Protein AF-A0A7X7MPK1-F1 (afdb_monomer)

Nearest PDB structures (foldseek):
  6wtw-assembly1_A  TM=7.685E-01  e=2.100E+00  Lactobacillus acidophilus

Structure (mmCIF, N/CA/C/O backbone):
data_AF-A0A7X7MPK1-F1
#
_entry.id   AF-A0A7X7MPK1-F1
#
loop_
_atom_site.group_PDB
_atom_site.id
_atom_site.type_symbol
_atom_site.label_atom_id
_atom_site.label_alt_id
_atom_site.label_comp_id
_atom_site.label_asym_id
_atom_site.label_entity_id
_atom_site.label_seq_id
_atom_site.pdbx_PDB_ins_code
_atom_site.Cartn_x
_atom_site.Cartn_y
_atom_site.Cartn_z
_atom_site.occupancy
_atom_site.B_iso_or_equiv
_atom_site.auth_seq_id
_atom_site.auth_comp_id
_atom_site.auth_asym_id
_atom_site.auth_atom_id
_atom_site.pdbx_PDB_model_num
ATOM 1 N N . LYS A 1 1 ? 20.935 12.040 -6.702 1.00 62.59 1 LYS A N 1
ATOM 2 C CA . LYS A 1 1 ? 21.725 11.253 -5.723 1.00 62.59 1 LYS A CA 1
ATOM 3 C C . LYS A 1 1 ? 21.305 9.782 -5.686 1.00 62.59 1 LYS A C 1
ATOM 5 O O . LYS A 1 1 ? 22.019 9.014 -6.298 1.00 62.59 1 LYS A O 1
ATOM 10 N N . VAL A 1 2 ? 20.172 9.365 -5.092 1.00 73.19 2 VAL A N 1
ATOM 11 C CA . VAL A 1 2 ? 19.813 7.919 -5.059 1.00 73.19 2 VAL A CA 1
ATOM 12 C C . VAL A 1 2 ? 19.487 7.347 -6.450 1.00 73.19 2 VAL A C 1
ATOM 14 O O . VAL A 1 2 ? 20.058 6.327 -6.801 1.00 73.19 2 VAL A O 1
ATOM 17 N N . ALA A 1 3 ? 18.676 8.027 -7.279 1.00 66.00 3 ALA A N 1
ATOM 18 C CA . ALA A 1 3 ? 18.373 7.585 -8.660 1.00 66.00 3 ALA A CA 1
ATOM 19 C C . ALA A 1 3 ? 19.627 7.409 -9.526 1.00 66.00 3 ALA A C 1
ATOM 21 O O . ALA A 1 3 ? 19.755 6.431 -10.253 1.00 66.00 3 ALA A O 1
ATOM 22 N N . GLU A 1 4 ? 20.561 8.356 -9.420 1.00 68.12 4 GLU A N 1
ATOM 23 C CA . GLU A 1 4 ? 21.821 8.343 -10.170 1.00 68.12 4 GLU A CA 1
ATOM 24 C C . GLU A 1 4 ? 22.735 7.191 -9.739 1.00 68.12 4 GLU A C 1
ATOM 26 O O . GLU A 1 4 ? 23.456 6.654 -10.569 1.00 68.12 4 GLU A O 1
ATOM 31 N N . GLN A 1 5 ? 22.681 6.774 -8.467 1.00 75.00 5 GLN A N 1
ATOM 32 C CA . GLN A 1 5 ? 23.461 5.639 -7.960 1.00 75.00 5 GLN A CA 1
ATOM 33 C C . GLN A 1 5 ? 22.945 4.280 -8.443 1.00 75.00 5 GLN A C 1
ATOM 35 O O . GLN A 1 5 ? 23.718 3.330 -8.506 1.00 75.00 5 GLN A O 1
ATOM 40 N N . ILE A 1 6 ? 21.658 4.180 -8.781 1.00 79.75 6 ILE A N 1
ATOM 41 C CA . ILE A 1 6 ? 21.026 2.936 -9.251 1.00 79.75 6 ILE A CA 1
ATOM 42 C C . ILE A 1 6 ? 20.820 2.906 -10.772 1.00 79.75 6 ILE A C 1
ATOM 44 O O . IL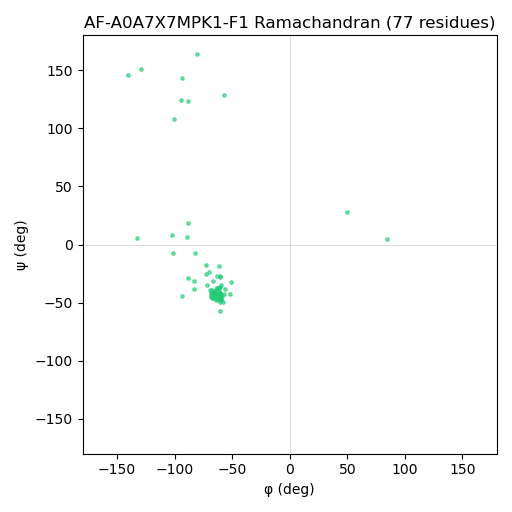E A 1 6 ? 20.155 2.002 -11.268 1.00 79.75 6 ILE A O 1
ATOM 48 N N . HIS A 1 7 ? 21.368 3.886 -11.506 1.00 72.62 7 HIS A N 1
ATOM 49 C CA . HIS A 1 7 ? 21.206 4.039 -12.960 1.00 72.62 7 HIS A CA 1
ATOM 50 C C . HIS A 1 7 ? 19.743 3.958 -13.440 1.00 72.62 7 HIS A C 1
ATOM 52 O O . HIS A 1 7 ? 19.475 3.560 -14.572 1.00 72.62 7 HIS A O 1
ATOM 58 N N . ALA A 1 8 ? 18.786 4.336 -12.586 1.00 72.94 8 ALA A N 1
ATOM 59 C CA . ALA A 1 8 ? 17.367 4.276 -12.913 1.00 72.94 8 ALA A CA 1
ATOM 60 C C . ALA A 1 8 ? 16.886 5.623 -13.477 1.00 72.94 8 ALA A C 1
ATOM 62 O O . ALA A 1 8 ? 17.308 6.677 -12.985 1.00 72.94 8 ALA A O 1
ATOM 63 N N . PRO A 1 9 ? 15.964 5.625 -14.458 1.00 79.94 9 PRO A N 1
ATOM 64 C CA . PRO A 1 9 ? 15.350 6.856 -14.930 1.00 79.94 9 PRO A CA 1
ATOM 65 C C . PRO A 1 9 ? 14.672 7.593 -13.766 1.00 79.94 9 PRO A C 1
ATOM 67 O O . PRO A 1 9 ? 13.870 7.020 -13.025 1.00 79.94 9 PRO A O 1
ATOM 70 N N . MET A 1 10 ? 14.988 8.882 -13.598 1.00 81.56 10 MET A N 1
ATOM 71 C CA . MET A 1 10 ? 14.479 9.708 -12.492 1.00 81.56 10 MET A CA 1
ATOM 72 C C . MET A 1 10 ? 12.941 9.670 -12.356 1.00 81.56 10 MET A C 1
ATOM 74 O O . MET A 1 10 ? 12.466 9.512 -11.227 1.00 81.56 10 MET A O 1
ATOM 78 N N . PRO A 1 11 ? 12.146 9.732 -13.449 1.00 83.62 11 PRO A N 1
ATOM 79 C CA . PRO A 1 11 ? 10.689 9.624 -13.359 1.00 83.62 11 PRO A CA 1
ATOM 80 C C . PRO A 1 11 ? 10.230 8.289 -12.765 1.00 83.62 11 PRO A C 1
ATOM 82 O O . PRO A 1 11 ? 9.355 8.272 -11.905 1.00 83.62 11 PRO A O 1
ATOM 85 N N . LEU A 1 12 ? 10.865 7.180 -13.154 1.00 85.50 12 LEU A N 1
ATOM 86 C CA . LEU A 1 12 ? 10.530 5.842 -12.665 1.00 85.50 12 LEU A CA 1
ATOM 87 C C . LEU A 1 12 ? 10.699 5.752 -11.143 1.00 85.50 12 LEU A C 1
ATOM 89 O O . LEU A 1 12 ? 9.811 5.267 -10.442 1.00 85.50 12 LEU A O 1
ATOM 93 N N . MET A 1 13 ? 11.806 6.283 -10.615 1.00 85.12 13 MET A N 1
ATOM 94 C CA . MET A 1 13 ? 12.053 6.292 -9.172 1.00 85.12 13 MET A CA 1
ATOM 95 C C . MET A 1 13 ? 11.088 7.225 -8.428 1.00 85.12 13 MET A C 1
ATOM 97 O O . MET A 1 13 ? 10.584 6.862 -7.365 1.00 85.12 13 MET A O 1
ATOM 101 N N . MET A 1 14 ? 10.807 8.414 -8.971 1.00 88.75 14 MET A N 1
ATOM 102 C CA . MET A 1 14 ? 9.886 9.368 -8.345 1.00 88.75 14 MET A CA 1
ATOM 103 C C . MET A 1 14 ? 8.457 8.824 -8.278 1.00 88.75 14 MET A C 1
ATOM 105 O O . MET A 1 14 ? 7.839 8.868 -7.213 1.00 88.75 14 MET A O 1
ATOM 109 N N . TYR A 1 15 ? 7.942 8.280 -9.381 1.00 88.75 15 TYR A N 1
ATOM 110 C CA . TYR A 1 15 ? 6.594 7.719 -9.412 1.00 88.75 15 TYR A CA 1
ATOM 111 C C . TYR A 1 15 ? 6.499 6.400 -8.639 1.00 88.75 15 TYR A C 1
ATOM 113 O O . TYR A 1 15 ? 5.504 6.182 -7.952 1.00 88.75 15 TYR A O 1
ATOM 121 N N . GLY A 1 16 ? 7.540 5.562 -8.652 1.00 89.19 16 GLY A N 1
ATOM 122 C CA . GLY A 1 16 ? 7.604 4.371 -7.801 1.00 89.19 16 GLY A CA 1
ATOM 123 C C . GLY A 1 16 ? 7.546 4.715 -6.308 1.00 89.19 16 GLY A C 1
ATOM 124 O O . GLY A 1 16 ? 6.773 4.114 -5.559 1.00 89.19 16 GLY A O 1
ATOM 125 N N . LEU A 1 17 ? 8.293 5.739 -5.880 1.00 90.12 17 LEU A N 1
ATOM 126 C CA . LEU A 1 17 ? 8.241 6.237 -4.504 1.00 90.12 17 LEU A CA 1
ATOM 127 C C . LEU A 1 17 ? 6.864 6.817 -4.163 1.00 90.12 17 LEU A C 1
ATOM 129 O O . LEU A 1 17 ? 6.340 6.538 -3.087 1.00 90.12 17 LEU A O 1
ATOM 133 N N . LEU A 1 18 ? 6.269 7.592 -5.075 1.00 92.12 18 LEU A N 1
ATOM 134 C CA . LEU A 1 18 ? 4.935 8.168 -4.899 1.00 92.12 18 LEU A CA 1
ATOM 135 C C . LEU A 1 18 ? 3.875 7.077 -4.698 1.00 92.12 18 LEU A C 1
ATOM 137 O O . LEU A 1 18 ? 3.090 7.152 -3.755 1.00 92.12 18 LEU A O 1
ATOM 141 N N . ILE A 1 19 ? 3.879 6.043 -5.544 1.00 92.19 19 ILE A N 1
ATOM 142 C CA . ILE A 1 19 ? 2.963 4.898 -5.439 1.00 92.19 19 ILE A CA 1
ATOM 143 C C . ILE A 1 19 ? 3.123 4.220 -4.078 1.00 92.19 19 ILE A C 1
ATOM 145 O O . ILE A 1 19 ? 2.130 4.007 -3.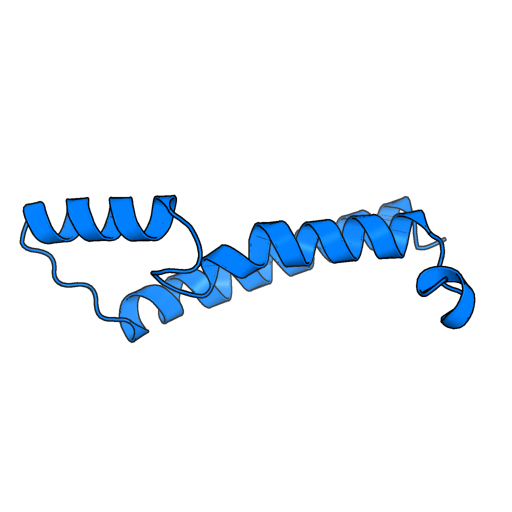382 1.00 92.19 19 ILE A O 1
ATOM 149 N N . GLY A 1 20 ? 4.360 3.925 -3.667 1.00 90.69 20 GLY A N 1
ATOM 150 C CA . GLY A 1 20 ? 4.632 3.304 -2.371 1.00 90.69 20 GLY A CA 1
ATOM 151 C C . GLY A 1 20 ? 4.175 4.165 -1.190 1.00 90.69 20 GLY A C 1
ATOM 152 O O . GLY A 1 20 ? 3.502 3.666 -0.287 1.00 90.69 20 GLY A O 1
ATOM 153 N N . ALA A 1 21 ? 4.483 5.463 -1.214 1.00 90.81 21 ALA A N 1
ATOM 154 C CA . ALA A 1 21 ? 4.145 6.395 -0.142 1.00 90.81 21 ALA A CA 1
ATOM 155 C C . ALA A 1 21 ? 2.631 6.634 -0.017 1.00 90.81 21 ALA A C 1
ATOM 157 O O . ALA A 1 21 ? 2.113 6.711 1.096 1.00 90.81 21 ALA A O 1
ATOM 158 N N . CYS A 1 22 ? 1.912 6.730 -1.138 1.00 90.56 22 CYS A N 1
ATOM 159 C CA . CYS A 1 22 ? 0.479 7.021 -1.137 1.00 90.56 22 CYS A CA 1
ATOM 160 C C . CYS A 1 22 ? -0.388 5.776 -0.915 1.00 90.56 22 CYS A C 1
ATOM 162 O O . CYS A 1 22 ? -1.401 5.859 -0.222 1.00 90.56 22 CYS A O 1
ATOM 164 N N . LEU A 1 23 ? -0.022 4.626 -1.489 1.00 90.25 23 LEU A N 1
ATOM 165 C CA . LEU A 1 23 ? -0.830 3.406 -1.376 1.00 90.25 23 LEU A CA 1
ATOM 166 C C . LEU A 1 23 ? -0.479 2.581 -0.135 1.00 90.25 23 LEU A C 1
ATOM 168 O O . LEU A 1 23 ? -1.359 1.924 0.423 1.00 90.25 23 LEU A O 1
ATOM 172 N N . GLY A 1 24 ? 0.768 2.644 0.343 1.00 87.50 24 GLY A N 1
ATOM 173 C CA . GLY A 1 24 ? 1.239 1.848 1.481 1.00 87.50 24 GLY A CA 1
ATOM 174 C C . GLY A 1 24 ? 0.488 2.112 2.792 1.00 87.50 24 GLY A C 1
ATOM 175 O O . GLY A 1 24 ? 0.343 1.202 3.610 1.00 87.50 24 GLY A O 1
ATOM 176 N N . GLY A 1 25 ? -0.072 3.313 2.974 1.00 86.25 25 GLY A N 1
ATOM 177 C CA . GLY A 1 25 ? -0.869 3.672 4.156 1.00 86.25 25 GLY A CA 1
ATOM 178 C C . GLY A 1 25 ? -2.137 2.826 4.349 1.00 86.25 25 GLY A C 1
ATOM 179 O O . GLY A 1 25 ? -2.654 2.737 5.462 1.00 86.25 25 GLY A O 1
ATOM 180 N N . ASN A 1 26 ? -2.618 2.143 3.305 1.00 87.81 26 ASN A N 1
ATOM 181 C CA . ASN A 1 26 ? -3.828 1.316 3.361 1.00 87.81 26 ASN A CA 1
ATOM 182 C C . ASN A 1 26 ? -3.607 -0.093 3.932 1.00 87.81 26 ASN A C 1
ATOM 184 O O . ASN A 1 26 ? -4.575 -0.804 4.196 1.00 87.81 26 ASN A O 1
ATOM 188 N N . LEU A 1 27 ? -2.357 -0.498 4.174 1.00 88.12 27 LEU A N 1
ATOM 189 C CA . LEU A 1 27 ? -2.039 -1.818 4.733 1.00 88.12 27 LEU A CA 1
ATOM 190 C C . LEU A 1 27 ? -2.444 -1.964 6.200 1.00 88.12 27 LEU A C 1
ATOM 192 O O . LEU A 1 27 ? -2.637 -3.082 6.672 1.00 88.12 27 LEU A O 1
ATOM 196 N N . THR A 1 28 ? -2.563 -0.854 6.933 1.00 89.75 28 THR A N 1
ATOM 197 C CA . THR A 1 28 ? -2.873 -0.884 8.364 1.00 89.75 28 THR A CA 1
ATOM 198 C C . THR A 1 28 ? -4.041 0.039 8.724 1.00 89.75 28 THR A C 1
ATOM 200 O O . THR A 1 28 ? -4.219 1.095 8.109 1.00 89.75 28 THR A O 1
ATOM 203 N N . PRO A 1 29 ? -4.804 -0.300 9.780 1.00 85.75 29 PRO A N 1
ATOM 204 C CA . PRO A 1 29 ? -5.847 0.552 10.356 1.00 85.75 29 PRO A CA 1
ATOM 205 C C . PRO A 1 29 ? -5.428 1.987 10.678 1.00 85.75 29 PRO A C 1
ATOM 207 O O . PRO A 1 29 ? -6.252 2.893 10.633 1.00 85.75 29 PRO A O 1
ATOM 210 N N . ILE A 1 30 ? -4.159 2.183 11.044 1.00 89.38 30 ILE A N 1
ATOM 211 C CA . ILE A 1 30 ? -3.604 3.468 11.487 1.00 89.38 30 ILE A CA 1
ATOM 212 C C . ILE A 1 30 ? -2.802 4.182 10.396 1.00 89.38 30 ILE A C 1
ATOM 214 O O . ILE A 1 30 ? -2.397 5.322 10.595 1.00 89.38 30 ILE A O 1
ATOM 218 N N . GLY A 1 31 ? -2.558 3.527 9.257 1.00 85.31 31 GLY A N 1
ATOM 219 C CA . GLY A 1 31 ? -1.677 4.045 8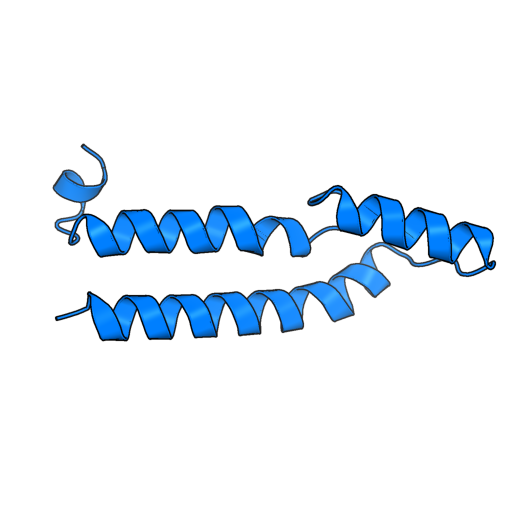.210 1.00 85.31 31 GLY A CA 1
ATOM 220 C C . GLY A 1 31 ? -2.263 5.218 7.422 1.00 85.31 31 GLY A C 1
ATOM 221 O O . GLY A 1 31 ? -1.512 5.968 6.807 1.00 85.31 31 GLY A O 1
ATOM 222 N N . ALA A 1 32 ? -3.581 5.422 7.481 1.00 89.69 32 ALA A N 1
ATOM 223 C CA . ALA A 1 32 ? -4.257 6.583 6.916 1.00 89.69 32 ALA A CA 1
ATOM 224 C C . ALA A 1 32 ? -5.374 7.070 7.846 1.00 89.69 32 ALA A C 1
ATOM 226 O O . ALA A 1 32 ? -6.074 6.274 8.477 1.00 89.69 32 ALA A O 1
ATOM 227 N N . SER A 1 33 ? -5.600 8.386 7.886 1.00 91.56 33 SER A N 1
ATOM 228 C CA . SER A 1 33 ? -6.674 8.992 8.687 1.00 91.56 33 SER A CA 1
ATOM 229 C C . SER A 1 33 ? -8.062 8.475 8.287 1.00 91.56 33 SER A C 1
ATOM 231 O O . SER A 1 33 ? -8.910 8.254 9.151 1.00 91.56 33 SER A O 1
ATOM 233 N N . ALA A 1 34 ? -8.275 8.194 6.997 1.00 91.06 34 ALA A N 1
ATOM 234 C CA . ALA A 1 34 ? -9.514 7.613 6.482 1.00 91.06 34 ALA A CA 1
ATOM 235 C C . ALA A 1 34 ? -9.829 6.232 7.092 1.00 91.06 34 ALA A C 1
ATOM 237 O O . ALA A 1 34 ? -10.990 5.940 7.393 1.00 91.06 34 ALA A O 1
ATOM 238 N N . ASN A 1 35 ? -8.806 5.409 7.344 1.00 92.81 35 ASN A N 1
ATOM 239 C CA . ASN A 1 35 ? -8.966 4.074 7.928 1.00 92.81 35 ASN A CA 1
ATOM 240 C C . ASN A 1 35 ? -9.437 4.183 9.383 1.00 92.81 35 ASN A C 1
ATOM 242 O O . ASN A 1 35 ? -10.412 3.538 9.775 1.00 92.81 35 ASN A O 1
ATOM 246 N N . VAL A 1 36 ? -8.818 5.079 10.157 1.00 91.38 36 VAL A N 1
ATOM 247 C CA . VAL A 1 36 ? -9.188 5.349 11.555 1.00 91.38 36 VAL A CA 1
ATOM 248 C C . VAL A 1 36 ? -10.617 5.889 11.656 1.00 91.38 36 VAL A C 1
ATOM 250 O O . VAL A 1 36 ? -11.397 5.424 12.490 1.00 91.38 36 VAL A O 1
ATOM 253 N N . VAL A 1 37 ? -10.993 6.833 10.786 1.00 94.38 37 VAL A N 1
ATOM 254 C CA . VAL A 1 37 ? -12.357 7.386 10.740 1.00 94.38 37 VAL A CA 1
ATOM 255 C C . VAL A 1 37 ? -13.377 6.296 10.406 1.00 94.38 37 VAL A C 1
ATOM 257 O O . VAL A 1 37 ? -14.397 6.182 11.088 1.00 94.38 37 VAL A O 1
ATOM 260 N N . THR A 1 38 ? -13.086 5.455 9.412 1.00 92.38 38 THR A N 1
ATOM 261 C CA . THR A 1 38 ? -13.956 4.340 9.007 1.00 92.38 38 THR A CA 1
ATOM 262 C C . THR A 1 38 ? -14.176 3.361 10.159 1.00 92.38 38 THR A C 1
ATOM 264 O O . THR A 1 38 ? -15.319 3.029 10.478 1.00 92.38 38 THR A O 1
ATOM 267 N N . LEU A 1 39 ? -13.109 2.966 10.859 1.00 92.69 39 LEU A N 1
ATOM 268 C CA . LEU A 1 39 ? -13.211 2.105 12.041 1.00 92.69 39 LEU A CA 1
ATOM 269 C C . LEU A 1 39 ? -13.999 2.764 13.177 1.00 92.69 39 LEU A C 1
ATOM 271 O O . LEU A 1 39 ? -14.789 2.096 13.846 1.00 92.69 39 LEU A O 1
ATOM 275 N N . GLY A 1 40 ? -13.851 4.077 13.365 1.00 92.31 40 GLY A N 1
ATOM 276 C CA . GLY A 1 40 ? -14.661 4.847 14.309 1.00 92.31 40 GLY A CA 1
ATOM 277 C C . GLY A 1 40 ? -16.155 4.807 13.972 1.00 92.31 40 GLY A C 1
ATOM 278 O O . GLY A 1 40 ? -16.985 4.638 14.868 1.00 92.31 40 GLY A O 1
ATOM 279 N N . ILE A 1 41 ? -16.512 4.910 12.689 1.00 94.94 41 ILE A N 1
ATOM 280 C CA . ILE A 1 41 ? -17.902 4.803 12.217 1.00 94.94 41 ILE A CA 1
ATOM 281 C C . ILE A 1 41 ? -18.444 3.384 12.424 1.00 94.94 41 ILE A C 1
ATOM 283 O O . ILE A 1 41 ? -19.553 3.234 12.941 1.00 94.94 41 ILE A O 1
ATOM 287 N N . LEU A 1 42 ? 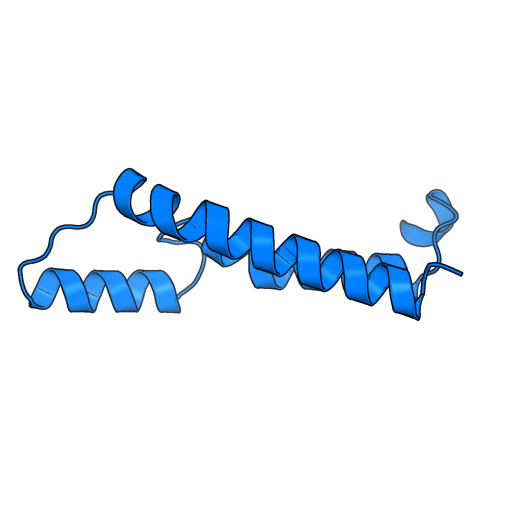-17.678 2.347 12.069 1.00 93.31 42 LEU A N 1
ATOM 288 C CA . LEU A 1 42 ? -18.097 0.955 12.270 1.00 93.31 42 LEU A CA 1
ATOM 289 C C . LEU A 1 42 ? -18.324 0.649 13.753 1.00 93.31 42 LEU A C 1
ATOM 291 O O . LEU A 1 42 ? -19.362 0.088 14.108 1.00 93.31 42 LEU A O 1
ATOM 295 N N . ARG A 1 43 ? -17.429 1.126 14.625 1.00 93.44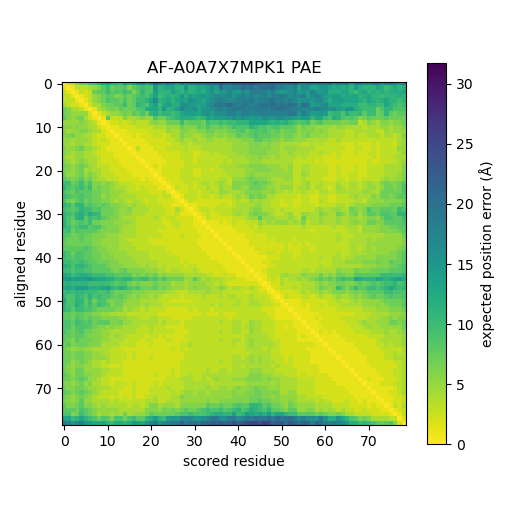 43 ARG A N 1
ATOM 296 C CA . ARG A 1 43 ? -17.567 0.976 16.077 1.00 93.44 43 ARG A CA 1
ATOM 297 C C . ARG A 1 43 ? -18.829 1.653 16.614 1.00 93.44 43 ARG A C 1
ATOM 299 O O . ARG A 1 43 ? -19.512 1.068 17.448 1.00 93.44 43 ARG A O 1
ATOM 306 N N . LYS A 1 44 ? -19.187 2.843 16.110 1.00 93.94 44 LYS A N 1
ATOM 307 C CA . LYS A 1 44 ? -20.452 3.526 16.464 1.00 93.94 44 LYS A CA 1
ATOM 308 C C . LYS A 1 44 ? -21.698 2.741 16.044 1.00 93.94 44 LYS A C 1
ATOM 310 O O . LYS A 1 44 ? -22.740 2.893 16.668 1.00 93.94 44 LYS A O 1
ATOM 315 N N . ARG A 1 45 ? -21.597 1.908 15.006 1.00 95.12 45 ARG A N 1
ATOM 316 C CA . ARG A 1 45 ? -22.674 1.023 14.532 1.00 95.12 45 ARG A CA 1
ATOM 317 C C . ARG A 1 45 ? -22.675 -0.355 15.211 1.00 95.12 45 ARG A C 1
ATOM 319 O O . ARG A 1 45 ? -23.444 -1.215 14.803 1.00 95.12 45 ARG A O 1
ATOM 326 N N . GLY A 1 46 ? -21.823 -0.571 16.216 1.00 92.69 46 GLY A N 1
ATOM 327 C CA . GLY A 1 46 ? -21.720 -1.838 16.943 1.00 92.69 46 GLY A CA 1
ATOM 328 C C . GLY A 1 46 ? -20.826 -2.890 16.277 1.00 92.69 46 GLY A C 1
ATOM 329 O O . GLY A 1 46 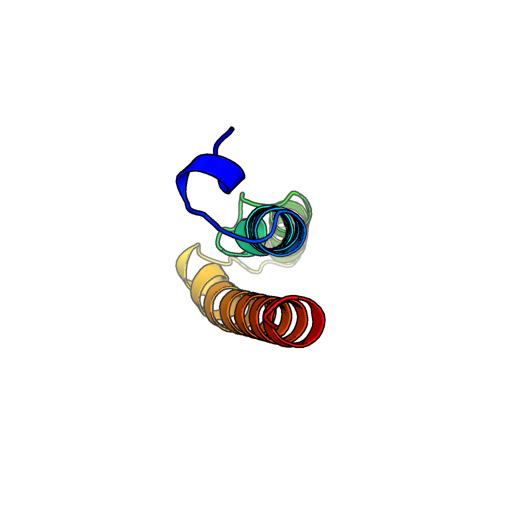? -20.721 -3.996 16.794 1.00 92.69 46 GLY A O 1
ATOM 330 N N . TYR A 1 47 ? -20.150 -2.563 15.170 1.00 92.81 47 TYR A N 1
ATOM 331 C CA . TYR A 1 47 ? -19.208 -3.474 14.516 1.00 92.81 47 TYR A CA 1
ATOM 332 C C . TYR A 1 47 ? -17.806 -3.320 15.106 1.00 92.81 47 TYR A C 1
ATOM 334 O O . TYR A 1 47 ? -17.216 -2.237 15.082 1.00 92.81 47 TYR A O 1
ATOM 342 N N . THR A 1 48 ? -17.241 -4.420 15.594 1.00 87.69 48 THR A N 1
ATOM 343 C CA . THR A 1 48 ? -15.844 -4.493 16.029 1.00 87.69 48 THR A CA 1
ATOM 344 C C . THR A 1 48 ? -15.011 -5.156 14.944 1.00 87.69 48 THR A C 1
ATOM 346 O O . THR A 1 48 ? -15.112 -6.360 14.735 1.00 87.69 48 THR A O 1
ATOM 349 N N . VAL A 1 49 ? -14.189 -4.369 14.257 1.00 88.88 49 VAL A N 1
ATOM 350 C CA . VAL A 1 49 ? -13.239 -4.875 13.258 1.00 88.88 49 VAL A CA 1
ATOM 351 C C . VAL A 1 49 ? -11.893 -5.082 13.935 1.00 88.88 49 VAL A C 1
ATOM 353 O O . VAL A 1 49 ? -11.354 -4.151 14.543 1.00 88.88 49 VAL A O 1
ATOM 356 N N . THR A 1 50 ? -11.346 -6.290 13.849 1.00 90.19 50 THR A N 1
ATOM 357 C CA . THR A 1 50 ? -10.000 -6.569 14.352 1.00 90.19 50 THR A CA 1
ATOM 358 C C . THR A 1 50 ? -8.938 -6.124 13.345 1.00 90.19 50 THR A C 1
ATOM 360 O O . THR A 1 50 ? -9.204 -5.910 12.163 1.00 90.19 50 THR A O 1
ATOM 363 N N . PHE A 1 51 ? -7.689 -6.011 13.799 1.00 88.19 51 PHE A N 1
ATOM 364 C CA . PHE A 1 51 ? -6.562 -5.693 12.918 1.00 88.19 51 PHE A CA 1
ATOM 365 C C . PHE A 1 51 ? -6.431 -6.696 11.758 1.00 88.19 51 PHE A C 1
ATOM 367 O O . PHE A 1 51 ? -6.164 -6.299 10.626 1.00 88.19 51 PHE A O 1
ATOM 374 N N . ARG A 1 52 ? -6.672 -7.991 12.020 1.00 89.62 52 ARG A N 1
ATOM 375 C CA . ARG A 1 52 ? -6.641 -9.037 10.988 1.00 89.62 52 ARG A CA 1
ATOM 376 C C . ARG A 1 52 ? -7.766 -8.885 9.974 1.00 89.62 52 ARG A C 1
ATOM 378 O O . ARG A 1 52 ? -7.493 -9.031 8.788 1.00 89.62 52 ARG A O 1
ATOM 385 N N . ASP A 1 53 ? -8.974 -8.549 10.418 1.00 91.19 53 ASP A N 1
ATOM 386 C CA . ASP A 1 53 ? -10.107 -8.339 9.510 1.00 91.19 53 ASP A CA 1
ATOM 387 C C . ASP A 1 53 ? -9.797 -7.204 8.533 1.00 91.19 53 ASP A C 1
ATOM 389 O O . ASP A 1 53 ? -9.916 -7.379 7.321 1.00 91.19 53 ASP A O 1
ATOM 393 N N . PHE A 1 54 ? -9.286 -6.078 9.047 1.00 91.94 54 PHE A N 1
ATOM 394 C CA . PHE A 1 54 ? -8.884 -4.945 8.216 1.00 91.94 54 PHE A CA 1
ATOM 395 C C . PHE A 1 54 ? -7.778 -5.327 7.228 1.00 91.94 54 PHE A C 1
ATOM 397 O O . PHE A 1 54 ? -7.903 -5.065 6.034 1.00 91.94 54 PHE A O 1
ATOM 404 N N . MET A 1 55 ? -6.709 -5.975 7.699 1.00 91.50 55 MET A N 1
ATOM 405 C CA . MET A 1 55 ? -5.601 -6.378 6.831 1.00 91.50 55 MET A CA 1
ATOM 406 C C . MET A 1 55 ? -6.019 -7.390 5.763 1.00 91.50 55 MET A C 1
ATOM 408 O O . MET A 1 55 ? -5.537 -7.303 4.638 1.00 91.50 55 MET A O 1
ATOM 412 N N . SER A 1 56 ? -6.914 -8.329 6.081 1.00 91.25 56 SER A N 1
ATOM 413 C CA . SER A 1 56 ? -7.368 -9.342 5.119 1.00 91.25 56 SER A CA 1
ATOM 414 C C . SER A 1 56 ? -8.045 -8.725 3.891 1.00 91.25 56 SER A C 1
ATOM 416 O O . SER A 1 56 ? -7.959 -9.282 2.802 1.00 91.25 56 SER A O 1
ATOM 418 N N . ILE A 1 57 ? -8.654 -7.548 4.059 1.00 90.88 57 ILE A N 1
ATOM 419 C CA . ILE A 1 57 ? -9.311 -6.782 2.996 1.00 90.88 57 ILE A 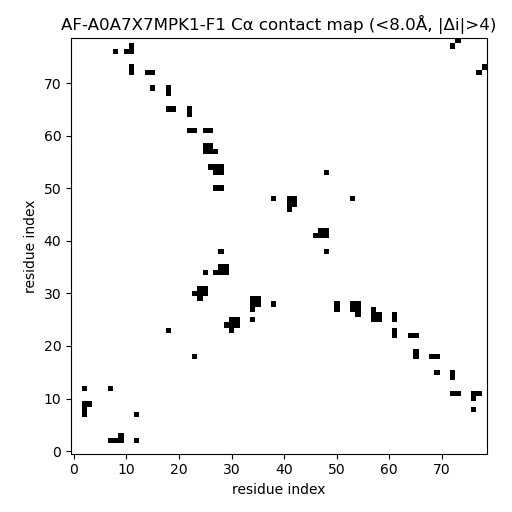CA 1
ATOM 420 C C . ILE A 1 57 ? -8.338 -5.756 2.395 1.00 90.88 57 ILE A C 1
ATOM 422 O O . ILE A 1 57 ? -8.235 -5.622 1.177 1.00 90.88 57 ILE A O 1
ATOM 426 N N . GLY A 1 58 ? -7.594 -5.044 3.244 1.00 90.25 58 GLY A N 1
ATOM 427 C CA . GLY A 1 58 ? -6.699 -3.960 2.844 1.00 90.25 58 GLY A CA 1
ATOM 428 C C . GLY A 1 58 ? -5.470 -4.431 2.068 1.00 90.25 58 GLY A C 1
ATOM 429 O O . GLY A 1 58 ? -5.093 -3.787 1.090 1.00 90.25 58 GLY A O 1
ATOM 430 N N . ILE A 1 59 ? -4.864 -5.563 2.443 1.00 92.62 59 ILE A N 1
ATOM 431 C CA . ILE A 1 59 ? -3.681 -6.118 1.765 1.00 92.62 59 ILE A CA 1
ATOM 432 C C . ILE A 1 59 ? -3.964 -6.449 0.293 1.00 92.62 59 ILE A C 1
ATOM 434 O O . ILE A 1 59 ? -3.268 -5.888 -0.554 1.00 92.62 59 ILE A O 1
ATOM 438 N N . PRO A 1 60 ? -4.948 -7.300 -0.065 1.00 93.62 60 PRO A N 1
ATOM 439 C CA . PRO A 1 60 ? -5.169 -7.652 -1.467 1.00 93.62 60 PRO A CA 1
ATOM 440 C C . PRO A 1 60 ? -5.526 -6.427 -2.314 1.00 93.62 60 PRO A C 1
ATOM 442 O O . PRO A 1 60 ? -5.045 -6.300 -3.439 1.00 93.62 60 PRO A O 1
ATOM 445 N N . PHE A 1 61 ? -6.296 -5.486 -1.760 1.00 92.81 61 PHE A N 1
ATOM 446 C CA . PHE A 1 61 ? -6.668 -4.261 -2.465 1.00 92.81 61 PHE A CA 1
ATOM 447 C C . PHE A 1 61 ? -5.466 -3.334 -2.692 1.00 92.81 61 PHE A C 1
ATOM 449 O O . PHE A 1 61 ? -5.265 -2.823 -3.794 1.00 92.81 61 PHE A O 1
ATOM 456 N N . THR A 1 62 ? -4.624 -3.160 -1.670 1.00 93.50 62 THR A N 1
ATOM 457 C CA . THR A 1 62 ? -3.408 -2.342 -1.769 1.00 93.50 62 THR A CA 1
ATOM 458 C C . THR A 1 62 ? -2.413 -2.959 -2.743 1.00 93.50 62 THR A C 1
ATOM 460 O O . THR A 1 62 ? -1.851 -2.244 -3.566 1.00 93.50 62 THR A O 1
ATOM 463 N N . VAL A 1 63 ? -2.226 -4.282 -2.705 1.00 94.38 63 VAL A N 1
ATOM 464 C CA . VAL A 1 63 ? -1.348 -4.994 -3.643 1.00 94.38 63 VAL A CA 1
ATOM 465 C C . VAL A 1 63 ? -1.843 -4.827 -5.076 1.00 94.38 63 VAL A C 1
ATOM 467 O O . VAL A 1 63 ? -1.050 -4.470 -5.942 1.00 94.38 63 VAL A O 1
ATOM 470 N N . ALA A 1 64 ? -3.141 -5.005 -5.333 1.00 94.94 64 ALA A N 1
ATOM 471 C CA . ALA A 1 64 ? -3.708 -4.793 -6.663 1.00 9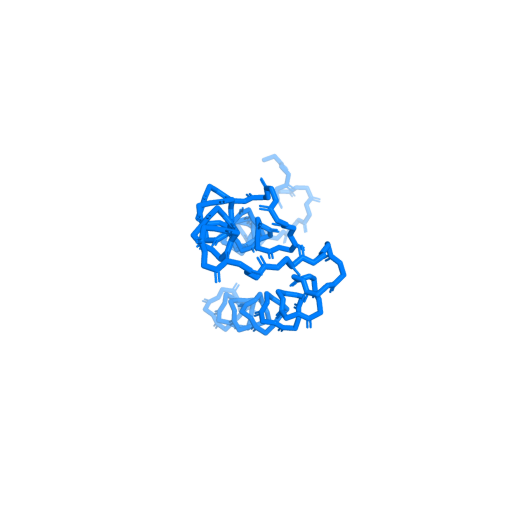4.94 64 ALA A CA 1
ATOM 472 C C . ALA A 1 64 ? -3.484 -3.354 -7.164 1.00 94.94 64 ALA A C 1
ATOM 474 O O . ALA A 1 64 ? -3.061 -3.157 -8.304 1.00 94.94 64 ALA A O 1
ATOM 475 N N . ALA A 1 65 ? -3.697 -2.352 -6.305 1.00 93.69 65 ALA A N 1
ATOM 476 C CA . ALA A 1 65 ? -3.482 -0.947 -6.648 1.00 93.69 65 ALA A CA 1
ATOM 477 C C . ALA A 1 65 ? -2.000 -0.623 -6.911 1.00 93.69 65 ALA A C 1
ATOM 479 O O . ALA A 1 65 ? -1.683 0.065 -7.882 1.00 93.69 65 ALA A O 1
ATOM 480 N N . VAL A 1 66 ? -1.087 -1.141 -6.080 1.00 94.50 66 VAL A N 1
ATOM 481 C CA . VAL A 1 66 ? 0.363 -0.974 -6.261 1.00 94.50 66 VAL A CA 1
ATOM 482 C C . VAL A 1 66 ? 0.816 -1.638 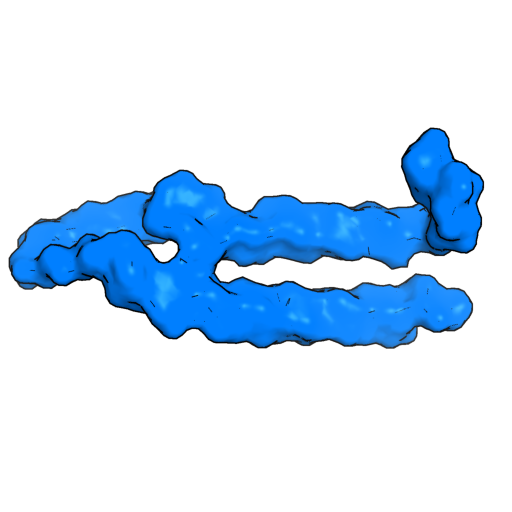-7.555 1.00 94.50 66 VAL A C 1
ATOM 484 O O . VAL A 1 66 ? 1.533 -1.010 -8.324 1.00 94.50 66 VAL A O 1
ATOM 487 N N . LEU A 1 67 ? 0.370 -2.864 -7.840 1.00 94.69 67 LEU A N 1
ATOM 488 C CA . LEU A 1 67 ? 0.713 -3.564 -9.079 1.00 94.69 67 LEU A CA 1
ATOM 489 C C . LEU A 1 67 ? 0.217 -2.809 -10.313 1.00 94.69 67 LEU A C 1
ATOM 491 O O . LEU A 1 67 ? 0.979 -2.646 -11.263 1.00 94.69 67 LEU A O 1
ATOM 495 N N . ALA A 1 68 ? -1.017 -2.300 -10.287 1.00 94.44 68 ALA A N 1
ATOM 496 C CA . ALA A 1 68 ? -1.556 -1.489 -11.375 1.00 94.44 68 ALA A CA 1
ATOM 497 C C . ALA A 1 68 ? -0.753 -0.192 -11.577 1.00 94.44 68 ALA A C 1
ATOM 499 O O . ALA A 1 68 ? -0.408 0.152 -12.708 1.00 94.44 68 ALA A O 1
ATOM 500 N N . GLY A 1 69 ? -0.401 0.501 -10.489 1.00 92.06 69 GLY A N 1
ATOM 501 C CA . GLY A 1 69 ? 0.437 1.700 -10.539 1.00 92.06 69 GLY A CA 1
ATOM 502 C C . GLY A 1 69 ? 1.838 1.408 -11.076 1.00 92.06 69 GLY A C 1
ATOM 503 O O . GLY A 1 69 ? 2.315 2.111 -11.965 1.00 92.06 69 GLY A O 1
ATOM 504 N N . CYS A 1 70 ? 2.484 0.351 -10.582 1.00 91.31 70 CYS A N 1
ATOM 505 C CA . CYS A 1 70 ? 3.795 -0.086 -11.053 1.00 91.31 70 CYS A CA 1
ATOM 506 C C . CYS A 1 70 ? 3.759 -0.459 -12.537 1.00 91.31 70 CYS A C 1
ATOM 508 O O . CYS A 1 70 ? 4.647 -0.045 -13.277 1.00 91.31 70 CYS A O 1
ATOM 510 N N . ALA A 1 71 ? 2.729 -1.181 -12.987 1.00 92.38 71 ALA A N 1
ATOM 511 C CA . ALA A 1 71 ? 2.557 -1.535 -14.393 1.00 92.38 71 ALA A CA 1
ATOM 512 C C . ALA A 1 71 ? 2.405 -0.291 -15.280 1.00 92.38 71 ALA A C 1
ATOM 514 O O . ALA A 1 71 ? 3.042 -0.213 -16.327 1.00 92.38 71 ALA A O 1
ATOM 515 N N . LEU A 1 72 ? 1.626 0.707 -14.848 1.00 91.44 72 LEU A N 1
ATOM 516 C CA . LEU A 1 72 ? 1.463 1.967 -15.579 1.00 91.44 72 LEU A CA 1
ATOM 517 C C . LEU A 1 72 ? 2.766 2.771 -15.635 1.00 91.44 72 LEU A C 1
ATOM 519 O O . LEU A 1 72 ? 3.145 3.263 -16.694 1.00 91.44 72 LEU A O 1
ATOM 523 N N . VAL A 1 73 ? 3.474 2.885 -14.511 1.00 90.62 73 VAL A N 1
ATOM 524 C CA . VAL A 1 73 ? 4.753 3.607 -14.449 1.00 90.62 73 VAL A CA 1
ATOM 525 C C . VAL A 1 73 ? 5.807 2.927 -15.316 1.00 90.62 73 VAL A C 1
ATOM 527 O O . VAL A 1 73 ? 6.525 3.606 -16.048 1.00 90.62 73 VAL A O 1
ATOM 530 N N . TRP A 1 74 ? 5.857 1.597 -15.289 1.00 88.06 74 TRP A N 1
ATOM 531 C CA . TRP A 1 74 ? 6.722 0.819 -16.168 1.00 88.06 74 TRP A CA 1
ATOM 532 C C . TRP A 1 74 ? 6.337 0.980 -17.642 1.00 88.06 74 TRP A C 1
ATOM 534 O O . TRP A 1 74 ? 7.206 1.110 -18.492 1.00 88.06 74 TRP A O 1
ATOM 544 N N . TRP A 1 75 ? 5.047 1.031 -17.966 1.00 88.69 75 TRP A N 1
ATOM 545 C CA . TRP A 1 75 ? 4.591 1.252 -19.339 1.00 88.69 75 TRP A CA 1
ATOM 546 C C . TRP A 1 75 ? 4.972 2.638 -19.876 1.00 88.69 75 TRP A C 1
ATOM 548 O O . TRP A 1 75 ? 5.357 2.775 -21.033 1.00 88.69 75 TRP A O 1
ATOM 558 N N . CYS A 1 76 ? 4.872 3.675 -19.045 1.00 86.31 76 CYS A N 1
ATOM 559 C CA . CYS A 1 76 ? 5.134 5.053 -19.458 1.00 86.31 76 CYS A CA 1
ATOM 560 C C . CYS A 1 76 ? 6.624 5.439 -19.443 1.00 86.31 76 CYS A C 1
ATOM 562 O O . CYS A 1 76 ? 7.024 6.281 -20.244 1.00 86.31 76 CYS A O 1
ATOM 564 N N . TRP A 1 77 ? 7.429 4.867 -18.539 1.00 82.81 77 TRP A N 1
ATOM 565 C CA . TRP A 1 77 ? 8.832 5.266 -18.314 1.00 82.81 77 TRP A CA 1
ATOM 566 C C . TRP A 1 77 ? 9.828 4.099 -18.255 1.00 82.81 77 TRP A C 1
ATOM 568 O O . TRP A 1 77 ? 10.995 4.315 -17.933 1.00 82.81 77 TRP A O 1
ATOM 578 N N . GLY A 1 78 ? 9.387 2.869 -18.515 1.00 71.06 78 GLY A N 1
ATOM 579 C CA . GLY A 1 78 ? 10.229 1.667 -18.533 1.00 71.06 78 GLY A CA 1
ATOM 580 C C . GLY A 1 78 ? 10.872 1.361 -19.890 1.00 71.06 78 GLY A C 1
ATOM 581 O O . GLY A 1 78 ? 11.280 0.220 -20.099 1.00 71.06 78 GLY A O 1
ATOM 582 N N . VAL A 1 79 ? 10.944 2.349 -20.793 1.00 59.81 79 VAL A N 1
ATOM 583 C CA . VAL A 1 79 ? 11.655 2.286 -22.084 1.00 59.81 79 VAL A CA 1
ATOM 584 C C . VAL A 1 79 ? 12.761 3.328 -22.107 1.00 59.81 79 VAL A C 1
ATOM 586 O O . VAL A 1 79 ? 12.463 4.493 -21.756 1.00 59.81 79 VAL A O 1
#

Foldseek 3Di:
DVCVVVVHDPLLVVLLVVLCQVLVLLQWCRSDPVSVVVCVVCVVVVDDQDRCNSNVVSVVVSVVSSVVSNVVSCVVRVD

Mean predicted aligned error: 5.37 Å

Solvent-accessible surface area (backbone atoms only — not comparable to full-atom values): 4468 Å² total; per-residue (Å²): 109,73,45,68,75,66,76,46,59,61,67,44,54,54,52,51,49,47,48,49,67,69,48,54,25,49,51,40,64,79,51,33,73,67,42,44,53,51,53,53,52,38,44,74,72,73,44,85,78,51,74,65,61,50,30,70,56,26,40,62,53,38,50,53,52,47,51,55,50,50,51,50,46,41,70,75,51,65,119

Secondary structure (DSSP, 8-state):
-HHHHTT--HHHHHHHHHHHHHHGGGGSTTSSHHHHHHHHHHHHTT----HHHHHHHHHHHHHHHHHHHHHHHHHHH--

Radius of gyration: 16.44 Å; Cα contacts (8 Å, |Δi|>4): 60; chains: 1; bounding box: 46×21×39 Å

pLDDT: mean 87.84, std 7.69, range [59.81, 95.12]

Sequence (79 aa):
KVAEQIHAPMPLMMYGLLIGACLGGNLTPIGASANVVTLGILRKRGYTVTFRDFMSIGIPFTVAAVLAGCALVWWCWGV